Protein AF-A0A256B8S0-F1 (afdb_monomer_lite)

pLDDT: mean 89.7, std 9.98, range [51.59, 97.56]

Structure (mmCIF, N/CA/C/O backbone):
data_AF-A0A256B8S0-F1
#
_entry.id   AF-A0A256B8S0-F1
#
loop_
_atom_site.group_PDB
_atom_site.id
_atom_site.type_symbol
_atom_site.label_atom_id
_atom_site.label_alt_id
_atom_site.label_comp_id
_atom_site.label_asym_id
_atom_site.label_entity_id
_atom_site.label_seq_id
_atom_site.pdbx_PDB_ins_code
_atom_site.Cartn_x
_atom_site.Cartn_y
_atom_site.Cartn_z
_atom_site.occupancy
_atom_site.B_iso_or_equiv
_atom_site.auth_seq_id
_atom_site.auth_comp_id
_atom_site.auth_asym_id
_atom_site.auth_atom_id
_atom_site.pdbx_PDB_model_num
ATOM 1 N N . MET A 1 1 ? -7.562 9.283 18.540 1.00 75.81 1 MET A N 1
ATOM 2 C CA . MET A 1 1 ? -7.112 7.887 18.413 1.00 75.81 1 MET A CA 1
ATOM 3 C C . MET A 1 1 ? -6.678 7.463 19.796 1.00 75.81 1 MET A C 1
ATOM 5 O O . MET A 1 1 ? -5.870 8.179 20.382 1.00 75.81 1 MET A O 1
ATOM 9 N N . THR A 1 2 ? -7.297 6.437 20.374 1.00 97.06 2 THR A N 1
ATOM 10 C CA . THR A 1 2 ? -6.832 5.922 21.669 1.00 97.06 2 THR A CA 1
ATOM 11 C C . THR A 1 2 ? -5.536 5.123 21.466 1.00 97.06 2 THR A C 1
ATOM 13 O O . THR A 1 2 ? -5.220 4.775 20.323 1.00 97.06 2 THR A O 1
ATOM 16 N N . PRO A 1 3 ? -4.769 4.826 22.530 1.00 97.00 3 PRO A N 1
ATOM 17 C CA . PRO A 1 3 ? -3.604 3.948 22.423 1.00 97.00 3 PRO A CA 1
ATOM 18 C C . PRO A 1 3 ? -3.938 2.588 21.787 1.00 97.00 3 PRO A C 1
ATOM 20 O O . PRO A 1 3 ? -3.182 2.091 20.956 1.00 97.00 3 PRO A O 1
ATOM 23 N N . GLU A 1 4 ? -5.104 2.027 22.111 1.00 97.31 4 GLU A N 1
ATOM 24 C CA . GLU A 1 4 ? -5.583 0.751 21.570 1.00 97.31 4 GLU A CA 1
ATOM 25 C C . GLU A 1 4 ? -5.906 0.853 20.075 1.00 97.31 4 GLU A C 1
ATOM 27 O O . GLU A 1 4 ? -5.560 -0.043 19.302 1.00 97.31 4 GLU A O 1
ATOM 32 N N . ASP A 1 5 ? -6.543 1.949 19.651 1.00 97.56 5 ASP A N 1
ATOM 33 C CA . ASP A 1 5 ? -6.813 2.201 18.233 1.00 97.56 5 ASP A CA 1
ATOM 34 C C . ASP A 1 5 ? -5.514 2.388 17.444 1.00 97.56 5 ASP A C 1
ATOM 36 O O . ASP A 1 5 ? -5.399 1.905 16.319 1.00 97.56 5 ASP A O 1
ATOM 40 N N . GLN A 1 6 ? -4.522 3.063 18.030 1.00 97.38 6 GLN A N 1
ATOM 41 C CA . GLN A 1 6 ? -3.232 3.292 17.387 1.00 97.38 6 GLN A CA 1
ATOM 42 C C . GLN A 1 6 ? -2.441 1.992 17.222 1.00 97.38 6 GLN A C 1
ATOM 44 O O . GLN A 1 6 ? -1.865 1.765 16.160 1.00 97.38 6 GLN A O 1
ATOM 49 N N . GLN A 1 7 ? -2.460 1.117 18.231 1.00 97.50 7 GLN A N 1
ATOM 50 C CA . GLN A 1 7 ? -1.836 -0.201 18.133 1.00 97.50 7 GLN A CA 1
ATOM 51 C C . GLN A 1 7 ? -2.4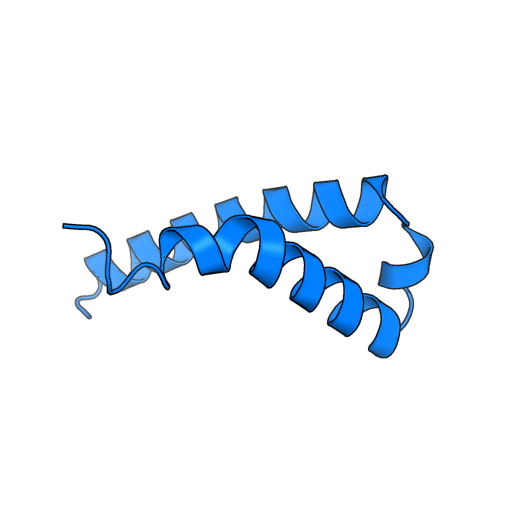91 -1.052 17.038 1.00 97.50 7 GLN A C 1
ATOM 53 O O . GLN A 1 7 ? -1.795 -1.604 16.188 1.00 97.50 7 GLN A O 1
ATOM 58 N N . LYS A 1 8 ? -3.826 -1.123 17.012 1.00 97.12 8 LYS A N 1
ATOM 59 C CA . LYS A 1 8 ? -4.545 -1.870 15.968 1.00 97.12 8 LYS A CA 1
ATOM 60 C C . LYS A 1 8 ? -4.260 -1.320 14.577 1.00 97.12 8 LYS A C 1
ATOM 62 O O . LYS A 1 8 ? -4.081 -2.088 13.637 1.00 97.12 8 LYS A O 1
ATOM 67 N N . LEU A 1 9 ? -4.218 0.005 14.441 1.00 95.75 9 LEU A N 1
ATOM 68 C CA . LEU A 1 9 ? -3.892 0.643 13.173 1.00 95.75 9 LEU A CA 1
ATOM 69 C C . LEU A 1 9 ? -2.492 0.242 12.692 1.00 95.75 9 LEU A C 1
ATOM 71 O O . LEU A 1 9 ? -2.342 -0.102 11.523 1.00 95.75 9 LEU A O 1
ATOM 75 N N . GLU A 1 10 ? -1.497 0.233 13.579 1.00 96.44 10 GLU A N 1
ATOM 76 C CA . GLU A 1 10 ? -0.133 -0.209 13.263 1.00 96.44 10 GLU A CA 1
ATOM 77 C C . GLU A 1 10 ? -0.101 -1.675 12.802 1.00 96.44 10 GLU A C 1
ATOM 79 O O . GLU A 1 10 ? 0.466 -1.976 11.752 1.00 96.44 10 GLU A O 1
ATOM 84 N N . GLU A 1 11 ? -0.773 -2.578 13.522 1.00 97.19 11 GLU A N 1
ATOM 85 C CA . GLU A 1 11 ? -0.861 -4.001 13.161 1.00 97.19 11 GLU A CA 1
ATOM 86 C C . GLU A 1 11 ? -1.463 -4.198 11.758 1.00 97.19 11 GLU A C 1
ATOM 88 O O . GLU A 1 11 ? -0.930 -4.952 10.934 1.00 97.19 11 GLU A O 1
ATOM 93 N N . TYR A 1 12 ? -2.541 -3.476 11.438 1.00 94.69 12 TYR A N 1
ATOM 94 C CA . TYR A 1 12 ? -3.147 -3.528 10.109 1.00 94.69 12 TYR A CA 1
ATOM 95 C C . TYR A 1 12 ? -2.241 -2.936 9.031 1.00 94.69 12 TYR A C 1
ATOM 97 O O . TYR A 1 12 ? -2.105 -3.530 7.960 1.00 94.69 12 TYR A O 1
ATOM 105 N N . CYS A 1 13 ? -1.597 -1.802 9.305 1.00 93.56 13 CYS A N 1
ATOM 106 C CA . CYS A 1 13 ? -0.659 -1.173 8.381 1.00 93.56 13 CYS A CA 1
ATOM 107 C C . CYS A 1 13 ? 0.510 -2.107 8.048 1.00 93.56 13 CYS A C 1
ATOM 109 O O . CYS A 1 13 ? 0.840 -2.264 6.873 1.00 93.56 13 CYS A O 1
ATOM 111 N N . GLN A 1 14 ? 1.086 -2.784 9.044 1.00 95.19 14 GLN A N 1
ATOM 112 C CA . GLN A 1 14 ? 2.158 -3.761 8.836 1.00 95.19 14 GLN A CA 1
ATOM 113 C C . GLN A 1 14 ? 1.693 -4.947 7.984 1.00 95.19 14 GLN A C 1
ATOM 115 O O . GLN A 1 14 ? 2.380 -5.341 7.037 1.00 95.19 14 GLN A O 1
ATOM 120 N N . GLY A 1 15 ? 0.503 -5.487 8.268 1.00 94.25 15 GLY A N 1
ATOM 121 C CA . GLY A 1 15 ? -0.077 -6.580 7.487 1.00 94.25 15 GLY A CA 1
ATOM 122 C C . GLY A 1 15 ? -0.329 -6.195 6.026 1.00 94.25 15 GLY A C 1
ATOM 123 O O . GLY A 1 15 ? 0.050 -6.930 5.111 1.00 94.25 15 GLY A O 1
ATOM 124 N N . ILE A 1 16 ? -0.915 -5.016 5.796 1.00 91.44 16 ILE A N 1
ATOM 125 C CA . ILE A 1 16 ? -1.149 -4.475 4.453 1.00 91.44 16 ILE A CA 1
ATOM 126 C C . ILE A 1 16 ? 0.188 -4.269 3.734 1.00 91.44 16 ILE A C 1
ATOM 128 O O . ILE A 1 16 ? 0.354 -4.756 2.617 1.00 91.44 16 ILE A O 1
ATOM 132 N N . ALA A 1 17 ? 1.167 -3.629 4.378 1.00 91.06 17 ALA A N 1
ATOM 133 C CA . ALA A 1 17 ? 2.479 -3.373 3.788 1.00 91.06 17 ALA A CA 1
ATOM 134 C C . ALA A 1 17 ? 3.170 -4.667 3.327 1.00 91.06 17 ALA A C 1
ATOM 136 O O . ALA A 1 17 ? 3.659 -4.731 2.199 1.00 91.06 17 ALA A O 1
ATOM 137 N N . ALA A 1 18 ? 3.146 -5.725 4.144 1.00 92.81 18 ALA A N 1
ATOM 138 C CA . ALA A 1 18 ? 3.733 -7.017 3.789 1.00 92.81 18 ALA A CA 1
ATOM 139 C C . ALA A 1 18 ? 3.057 -7.669 2.567 1.00 92.81 18 ALA A C 1
ATOM 141 O O . ALA A 1 18 ? 3.719 -8.299 1.739 1.00 92.81 18 ALA A O 1
ATOM 142 N N . ILE A 1 19 ? 1.737 -7.531 2.428 1.00 93.19 19 ILE A N 1
ATOM 143 C CA . ILE A 1 19 ? 1.000 -8.047 1.267 1.00 93.19 19 ILE A CA 1
ATOM 144 C C . ILE A 1 19 ? 1.347 -7.242 0.012 1.00 93.19 19 ILE A C 1
ATOM 146 O O . ILE A 1 19 ? 1.743 -7.829 -0.995 1.00 93.19 19 ILE A O 1
ATOM 150 N N . LEU A 1 20 ? 1.238 -5.913 0.082 1.00 91.56 20 LEU A N 1
ATOM 151 C CA . LEU A 1 20 ? 1.464 -5.033 -1.066 1.00 91.56 20 LEU A CA 1
ATOM 152 C C . LEU A 1 20 ? 2.919 -5.100 -1.556 1.00 91.56 20 LEU A C 1
ATOM 154 O O . LEU A 1 20 ? 3.151 -5.117 -2.763 1.00 91.56 20 LEU A O 1
ATOM 158 N N . TYR A 1 21 ? 3.892 -5.225 -0.646 1.00 90.25 21 TYR A N 1
ATOM 159 C CA . TYR A 1 21 ? 5.302 -5.396 -1.002 1.00 90.25 21 TYR A CA 1
ATOM 160 C C . TYR A 1 21 ? 5.548 -6.694 -1.780 1.00 90.25 21 TYR A C 1
ATOM 162 O O . TYR A 1 21 ? 6.153 -6.658 -2.850 1.00 90.25 21 TYR A O 1
ATOM 170 N N . ARG A 1 22 ? 5.029 -7.836 -1.300 1.00 92.88 22 ARG A N 1
ATOM 171 C CA . ARG A 1 22 ? 5.159 -9.128 -2.005 1.00 92.88 22 ARG A CA 1
ATOM 172 C C . ARG A 1 22 ? 4.538 -9.082 -3.401 1.00 92.88 22 ARG A C 1
ATOM 174 O O . ARG A 1 22 ? 5.113 -9.619 -4.344 1.00 92.88 22 ARG A O 1
ATOM 181 N N . ASN A 1 23 ? 3.390 -8.420 -3.545 1.00 91.56 23 ASN A N 1
ATOM 182 C CA . ASN A 1 23 ? 2.730 -8.261 -4.840 1.00 91.56 23 ASN A CA 1
ATOM 183 C C . ASN A 1 23 ? 3.546 -7.371 -5.792 1.00 91.56 23 ASN A C 1
ATOM 185 O O . ASN A 1 23 ? 3.710 -7.718 -6.962 1.00 91.56 23 ASN A O 1
ATOM 189 N N . ALA A 1 24 ? 4.095 -6.257 -5.300 1.00 90.75 24 ALA A N 1
ATOM 190 C CA . ALA A 1 24 ? 4.955 -5.373 -6.086 1.00 90.75 24 ALA A CA 1
ATOM 191 C C . ALA A 1 24 ? 6.257 -6.068 -6.526 1.00 90.75 24 ALA A C 1
ATOM 193 O O . ALA A 1 24 ? 6.665 -5.957 -7.683 1.00 90.75 24 ALA A O 1
ATOM 194 N N . GLU A 1 25 ? 6.873 -6.838 -5.628 1.00 92.12 25 GLU A N 1
ATOM 195 C CA . GLU A 1 25 ? 8.069 -7.634 -5.906 1.00 92.12 25 GLU A CA 1
ATOM 196 C C . GLU A 1 25 ? 7.815 -8.686 -6.995 1.00 92.12 25 GLU A C 1
ATOM 198 O O . GLU A 1 25 ? 8.581 -8.773 -7.959 1.00 92.12 25 GLU A O 1
ATOM 203 N N . ALA A 1 26 ? 6.705 -9.427 -6.885 1.00 93.12 26 ALA A N 1
ATOM 204 C CA . ALA A 1 26 ? 6.293 -10.422 -7.873 1.00 93.12 26 ALA A CA 1
ATOM 205 C C . ALA A 1 26 ? 5.963 -9.801 -9.241 1.00 93.12 26 ALA A C 1
ATOM 207 O O . ALA A 1 26 ? 6.227 -10.415 -10.274 1.00 93.12 26 ALA A O 1
ATOM 208 N N . LYS A 1 27 ? 5.405 -8.582 -9.257 1.00 92.12 27 LYS A N 1
ATOM 209 C CA . LYS A 1 27 ? 5.078 -7.850 -10.488 1.00 92.12 27 LYS A CA 1
ATOM 210 C C . LYS A 1 27 ? 6.340 -7.369 -11.201 1.00 92.12 27 LYS A C 1
ATOM 212 O O . LYS A 1 27 ? 6.484 -7.599 -12.401 1.00 92.12 27 LYS A O 1
ATOM 217 N N . ASN A 1 28 ? 7.244 -6.691 -10.488 1.00 91.44 28 ASN A N 1
ATOM 218 C CA . ASN A 1 28 ? 8.509 -6.218 -11.046 1.00 91.44 28 ASN A CA 1
ATOM 219 C C . ASN A 1 28 ? 9.514 -5.790 -9.961 1.00 91.44 28 ASN A C 1
ATOM 221 O O . ASN A 1 28 ? 9.628 -4.615 -9.606 1.00 91.44 28 ASN A O 1
ATOM 225 N N . ILE A 1 29 ? 10.353 -6.733 -9.538 1.00 91.81 29 ILE A N 1
ATOM 226 C CA . ILE A 1 29 ? 11.448 -6.509 -8.582 1.00 91.81 29 ILE A CA 1
ATOM 227 C C . ILE A 1 29 ? 12.369 -5.316 -8.917 1.00 91.81 29 ILE A C 1
ATOM 229 O O . ILE A 1 29 ? 12.929 -4.702 -8.008 1.00 91.81 29 ILE A O 1
ATOM 233 N N . LYS A 1 30 ? 12.549 -4.951 -10.199 1.00 92.44 30 LYS A N 1
ATOM 234 C CA . LYS A 1 30 ? 13.446 -3.842 -10.582 1.00 92.44 30 LYS A CA 1
ATOM 235 C C . LYS A 1 30 ? 12.908 -2.481 -10.139 1.00 92.44 30 LYS A C 1
ATOM 237 O O . LYS A 1 30 ? 13.705 -1.586 -9.873 1.00 92.44 30 LYS A O 1
ATOM 242 N N . GLN A 1 31 ? 11.588 -2.332 -10.028 1.00 91.25 31 GLN A N 1
ATOM 243 C CA . GLN A 1 31 ? 10.945 -1.093 -9.577 1.00 91.25 31 GLN A CA 1
ATOM 244 C C . GLN A 1 31 ? 11.309 -0.782 -8.121 1.00 91.25 31 GLN A C 1
ATOM 246 O O . GLN A 1 31 ? 11.493 0.370 -7.756 1.00 91.25 31 GLN A O 1
ATOM 251 N N . LEU A 1 32 ? 11.549 -1.810 -7.306 1.00 91.50 32 LEU A N 1
ATOM 252 C CA . LEU A 1 32 ? 11.901 -1.660 -5.892 1.00 91.50 32 LEU A CA 1
ATOM 253 C C . LEU A 1 32 ? 13.375 -1.274 -5.656 1.00 91.50 32 LEU A C 1
ATOM 255 O O . LEU A 1 32 ? 13.861 -1.333 -4.528 1.00 91.50 32 LEU A O 1
ATOM 259 N N . LYS A 1 33 ? 14.120 -0.919 -6.712 1.00 94.94 33 LYS A N 1
ATOM 260 C CA . LYS A 1 33 ? 15.538 -0.523 -6.634 1.00 94.94 33 LYS A CA 1
ATOM 261 C C . LYS A 1 33 ? 15.768 0.981 -6.763 1.00 94.94 33 LYS A C 1
ATOM 263 O O . LYS A 1 33 ? 16.873 1.433 -6.477 1.00 94.94 33 LYS A O 1
ATOM 268 N N . THR A 1 34 ? 14.764 1.749 -7.183 1.00 96.00 34 THR A N 1
ATOM 269 C CA . THR A 1 34 ? 14.856 3.208 -7.332 1.00 96.00 34 THR A CA 1
ATOM 270 C C . THR A 1 34 ? 13.709 3.884 -6.596 1.00 96.00 34 THR A C 1
ATOM 272 O O . THR A 1 34 ? 12.647 3.294 -6.419 1.00 96.00 34 THR A O 1
ATOM 275 N N . LEU A 1 35 ? 13.903 5.134 -6.170 1.00 94.88 35 LEU A N 1
ATOM 276 C CA . LEU A 1 35 ? 12.849 5.893 -5.488 1.00 94.88 35 LEU A CA 1
ATOM 277 C C . LEU A 1 35 ? 11.611 6.080 -6.376 1.00 94.88 35 LEU A C 1
ATOM 279 O O . LEU A 1 35 ? 10.498 5.864 -5.912 1.00 94.88 35 LEU A O 1
ATOM 283 N N . GLU A 1 36 ? 11.812 6.408 -7.654 1.00 95.88 36 GLU A N 1
ATOM 284 C CA . GLU A 1 36 ? 10.734 6.532 -8.646 1.00 95.88 36 GLU A CA 1
ATOM 285 C C . GLU A 1 36 ? 9.966 5.214 -8.817 1.00 95.88 36 GLU A C 1
ATOM 287 O O . GLU A 1 36 ? 8.738 5.192 -8.796 1.00 95.88 36 GLU A O 1
ATOM 292 N N . GLY A 1 37 ? 10.676 4.088 -8.935 1.00 94.56 37 GLY A N 1
ATOM 293 C CA . GLY A 1 37 ? 10.032 2.787 -9.081 1.00 94.56 37 GLY A CA 1
ATOM 294 C C . GLY A 1 37 ? 9.270 2.364 -7.822 1.00 94.56 37 GLY A C 1
ATOM 295 O O . GLY A 1 37 ? 8.180 1.806 -7.934 1.00 94.56 37 GLY A O 1
ATOM 296 N N . ILE A 1 38 ? 9.791 2.682 -6.633 1.00 92.12 38 ILE A N 1
ATOM 297 C CA . ILE A 1 38 ? 9.098 2.456 -5.359 1.00 92.12 38 ILE A CA 1
ATOM 298 C C . ILE A 1 38 ? 7.823 3.298 -5.295 1.00 92.12 38 ILE A C 1
ATOM 300 O O . ILE A 1 38 ? 6.768 2.771 -4.954 1.00 92.12 38 ILE A O 1
ATOM 304 N N . GLU A 1 39 ? 7.891 4.584 -5.643 1.00 94.62 39 GLU A N 1
ATOM 305 C CA . GLU A 1 39 ? 6.727 5.475 -5.654 1.00 94.62 39 GLU A CA 1
ATOM 306 C C . GLU A 1 39 ? 5.632 4.959 -6.596 1.00 94.62 39 GLU A C 1
ATOM 308 O O . GLU A 1 39 ? 4.466 4.882 -6.203 1.00 94.62 39 GLU A O 1
ATOM 313 N N . LEU A 1 40 ? 6.006 4.559 -7.816 1.00 94.81 40 LEU A N 1
ATOM 314 C CA . LEU A 1 40 ? 5.078 3.981 -8.786 1.00 94.81 40 LEU A CA 1
ATOM 315 C C . LEU A 1 40 ? 4.446 2.692 -8.255 1.00 94.81 40 LEU A C 1
ATOM 317 O O . LEU A 1 40 ? 3.221 2.577 -8.259 1.00 94.81 40 LEU A O 1
ATOM 321 N N . ALA A 1 41 ? 5.253 1.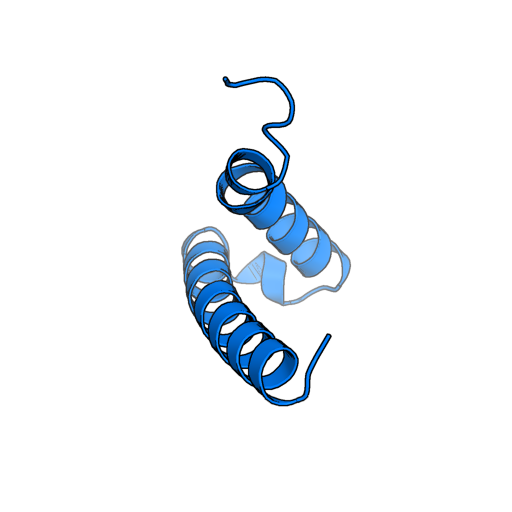766 -7.733 1.00 93.62 41 ALA A N 1
ATOM 322 C CA . ALA A 1 41 ? 4.760 0.513 -7.170 1.00 93.62 41 ALA A CA 1
ATOM 323 C C . ALA A 1 41 ? 3.790 0.754 -6.001 1.00 93.62 41 ALA A C 1
ATOM 325 O O . ALA A 1 41 ? 2.719 0.149 -5.945 1.00 93.62 41 ALA A O 1
A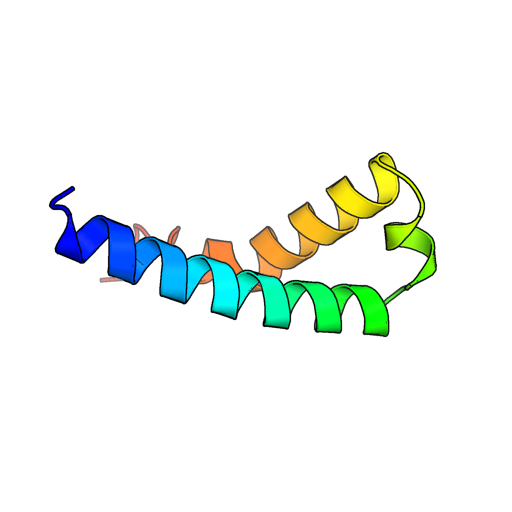TOM 326 N N . VAL A 1 42 ? 4.119 1.678 -5.092 1.00 91.06 42 VAL A N 1
ATOM 327 C CA . VAL A 1 42 ? 3.238 2.063 -3.979 1.00 91.06 42 VAL A CA 1
ATOM 328 C C . VAL A 1 42 ? 1.941 2.681 -4.503 1.00 91.06 42 VAL A C 1
ATOM 330 O O . VAL A 1 42 ? 0.863 2.280 -4.065 1.00 91.06 42 VAL A O 1
ATOM 333 N N . ARG A 1 43 ? 2.011 3.617 -5.460 1.00 92.06 43 ARG A N 1
ATOM 334 C CA . ARG A 1 43 ? 0.825 4.260 -6.048 1.00 92.06 43 ARG A CA 1
ATOM 335 C C . ARG A 1 43 ? -0.109 3.236 -6.692 1.00 92.06 43 ARG A C 1
ATOM 337 O O . ARG A 1 43 ? -1.311 3.296 -6.447 1.00 92.06 43 ARG A O 1
ATOM 344 N N . GLU A 1 44 ? 0.423 2.308 -7.481 1.00 93.69 44 GLU A N 1
ATOM 345 C CA . GLU A 1 44 ? -0.366 1.243 -8.109 1.00 93.69 44 GLU A CA 1
ATOM 346 C C . GLU A 1 44 ? -1.079 0.386 -7.058 1.00 93.69 44 GLU A C 1
ATOM 348 O O . GLU A 1 44 ? -2.299 0.231 -7.106 1.00 93.69 44 GLU A O 1
ATOM 353 N N . GLN A 1 45 ? -0.339 -0.104 -6.057 1.00 91.69 45 GLN A N 1
ATOM 354 C CA . GLN A 1 45 ? -0.905 -0.931 -4.992 1.00 91.69 45 GLN A CA 1
ATOM 355 C C . GLN A 1 45 ? -1.992 -0.191 -4.196 1.00 91.69 45 GLN A C 1
ATOM 357 O O . GLN A 1 45 ? -3.021 -0.786 -3.863 1.00 91.69 45 GLN A O 1
ATOM 362 N N . MET A 1 46 ? -1.800 1.105 -3.930 1.00 89.19 46 MET A N 1
ATOM 363 C CA . MET A 1 46 ? -2.794 1.951 -3.267 1.00 89.19 46 MET A CA 1
ATOM 364 C C . MET A 1 46 ? -4.068 2.100 -4.101 1.00 89.19 46 MET A C 1
ATOM 366 O O . MET A 1 46 ? -5.159 1.914 -3.565 1.00 89.19 46 MET A O 1
ATOM 370 N N . ILE A 1 47 ? -3.951 2.403 -5.397 1.0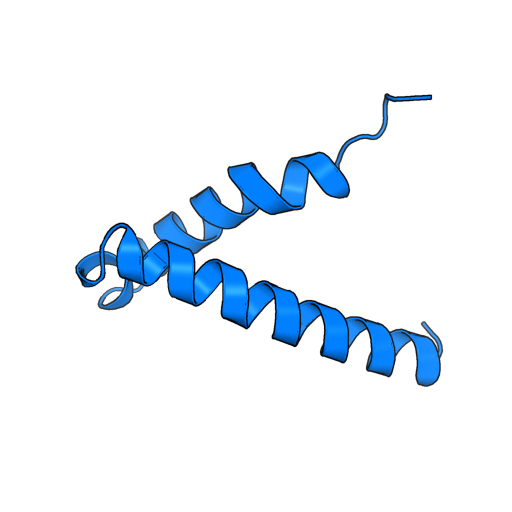0 90.75 47 ILE A N 1
ATOM 371 C CA . ILE A 1 47 ? -5.101 2.571 -6.302 1.00 90.75 47 ILE A CA 1
ATOM 372 C C . ILE A 1 47 ? -5.889 1.267 -6.447 1.00 90.75 47 ILE A C 1
ATOM 374 O O . ILE A 1 47 ? -7.116 1.296 -6.386 1.00 90.75 47 ILE A O 1
ATOM 378 N N . GLU A 1 48 ? -5.205 0.137 -6.622 1.00 91.00 48 GLU A N 1
ATOM 379 C CA . GLU A 1 48 ? -5.850 -1.148 -6.909 1.00 91.00 48 GLU A CA 1
ATOM 380 C C . GLU A 1 48 ? -6.471 -1.795 -5.661 1.00 91.00 48 GLU A C 1
ATOM 382 O O . GLU A 1 48 ? -7.566 -2.352 -5.739 1.00 91.00 48 GLU A O 1
ATOM 387 N N . ASN A 1 49 ? -5.802 -1.722 -4.502 1.00 89.94 49 ASN A N 1
ATOM 388 C CA . ASN A 1 49 ? -6.163 -2.543 -3.337 1.00 89.94 49 ASN A CA 1
ATOM 389 C C . ASN A 1 49 ? -6.717 -1.743 -2.152 1.00 89.94 49 ASN A C 1
ATOM 391 O O . ASN A 1 49 ? -7.561 -2.258 -1.417 1.00 89.94 49 ASN A O 1
ATOM 395 N N . VAL A 1 50 ? -6.256 -0.504 -1.946 1.00 88.19 50 VAL A N 1
ATOM 396 C CA . VAL A 1 50 ? -6.559 0.269 -0.727 1.00 88.19 50 VAL A CA 1
ATOM 397 C C . VAL A 1 50 ? -7.645 1.312 -0.976 1.00 88.19 50 VAL A C 1
ATOM 399 O O . VAL A 1 50 ? -8.669 1.312 -0.291 1.00 88.19 50 VAL A O 1
ATOM 402 N N . SER A 1 51 ? -7.474 2.166 -1.986 1.00 89.88 51 SER A N 1
ATOM 403 C CA . SER A 1 51 ? -8.413 3.238 -2.341 1.00 89.88 51 SER A CA 1
ATOM 404 C C . SER A 1 51 ? -9.859 2.753 -2.526 1.00 89.88 51 SER A C 1
ATOM 406 O O . SER A 1 51 ? -10.755 3.412 -1.999 1.00 89.88 51 SER A O 1
ATOM 408 N N . PRO A 1 52 ? -10.145 1.589 -3.148 1.00 89.06 52 PRO A N 1
ATOM 409 C CA . PRO A 1 52 ? -11.514 1.085 -3.276 1.00 89.06 52 PRO A CA 1
ATOM 410 C C . PRO A 1 52 ? -12.140 0.612 -1.956 1.00 89.06 52 PRO A C 1
ATOM 412 O O . PRO A 1 52 ? -13.32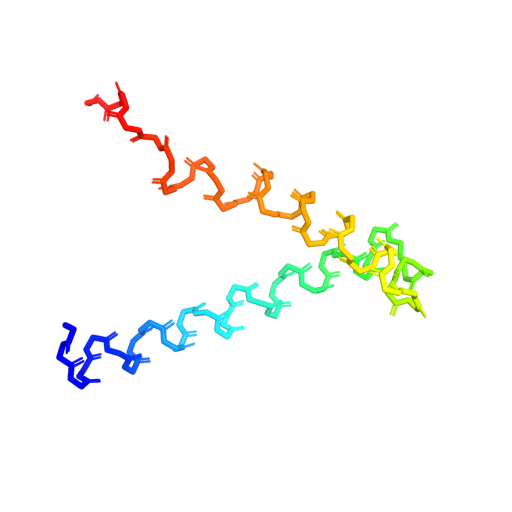6 0.307 -1.921 1.00 89.06 52 PRO A O 1
ATOM 415 N N . LYS A 1 53 ? -11.364 0.482 -0.875 1.00 86.88 53 LYS A N 1
ATOM 416 C CA . LYS A 1 53 ? -11.861 0.048 0.441 1.00 86.88 53 LYS A CA 1
ATOM 417 C C . LYS A 1 53 ? -12.111 1.215 1.385 1.00 86.88 53 LYS A C 1
ATOM 419 O O . LYS A 1 53 ? -13.005 1.129 2.216 1.00 86.88 53 LYS A O 1
ATOM 424 N N . ILE A 1 54 ? -11.341 2.293 1.243 1.00 85.50 54 ILE A N 1
ATOM 425 C CA . ILE A 1 54 ? -11.415 3.464 2.131 1.00 85.50 54 ILE A CA 1
ATOM 426 C C . ILE A 1 54 ? -12.024 4.701 1.461 1.00 85.50 54 ILE A C 1
ATOM 428 O O . ILE A 1 54 ? -12.499 5.596 2.148 1.00 85.50 54 ILE A O 1
ATOM 432 N N . GLY A 1 55 ? -12.005 4.761 0.126 1.00 76.81 55 GLY A N 1
ATOM 433 C CA . GLY 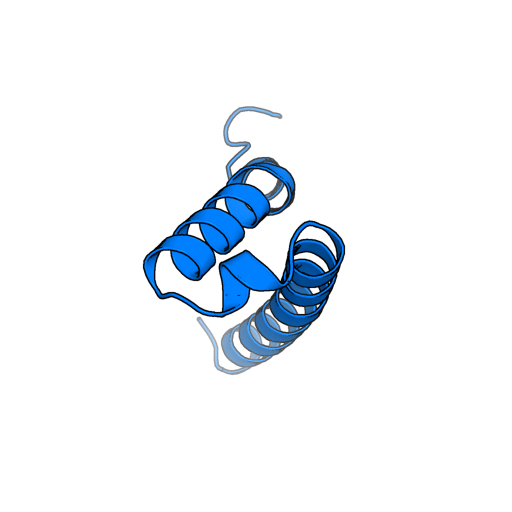A 1 55 ? -12.461 5.898 -0.678 1.00 76.81 55 GLY A CA 1
ATOM 434 C C . GLY A 1 55 ? -13.872 5.747 -1.247 1.00 76.81 55 GLY A C 1
ATOM 435 O O . GLY A 1 55 ? -14.305 6.564 -2.059 1.00 76.81 55 GLY A O 1
ATOM 436 N N . VAL A 1 56 ? -14.600 4.700 -0.858 1.00 69.81 56 VAL A N 1
ATOM 437 C CA . VAL A 1 56 ? -15.988 4.486 -1.277 1.00 69.81 56 VAL A CA 1
ATOM 438 C C . VAL A 1 56 ? -16.904 5.298 -0.366 1.00 69.81 56 VAL A C 1
ATOM 440 O O . VAL A 1 56 ? -17.488 4.800 0.587 1.00 69.81 56 VAL A O 1
ATOM 443 N N . PHE A 1 57 ? -17.005 6.590 -0.663 1.00 62.19 57 PHE A N 1
ATOM 444 C CA . PHE A 1 57 ? -17.854 7.525 0.084 1.00 62.19 57 PHE A CA 1
ATOM 445 C C . PHE A 1 57 ? -19.324 7.511 -0.372 1.00 62.19 57 PHE A C 1
ATOM 447 O O . PHE A 1 57 ? -20.167 8.150 0.253 1.00 62.19 57 PHE A O 1
ATOM 454 N N . LEU A 1 58 ? -19.630 6.816 -1.476 1.00 56.72 58 LEU A N 1
ATOM 455 C CA . LEU A 1 58 ? -20.927 6.877 -2.163 1.00 56.72 58 LEU A CA 1
ATOM 456 C C . LEU A 1 58 ? -21.700 5.551 -2.196 1.00 56.72 58 LEU A C 1
ATOM 458 O O . LEU A 1 58 ? -22.828 5.536 -2.683 1.00 56.72 58 LEU A O 1
ATOM 462 N N . SER A 1 59 ? -21.149 4.458 -1.666 1.00 59.47 59 SER A N 1
ATOM 463 C CA . SER A 1 59 ? -21.896 3.201 -1.549 1.00 59.47 59 SER A CA 1
ATOM 464 C C . SER A 1 59 ? -22.598 3.162 -0.199 1.00 59.47 59 SER A C 1
ATOM 466 O O . SER A 1 59 ? -21.962 2.929 0.828 1.00 59.47 59 SER A O 1
ATOM 468 N N . ARG A 1 60 ? -23.900 3.450 -0.213 1.00 51.59 60 ARG A N 1
ATOM 469 C CA . ARG A 1 60 ? -24.820 3.029 0.847 1.00 51.59 60 ARG A CA 1
ATOM 470 C C . ARG A 1 60 ? -25.198 1.569 0.655 1.00 51.59 60 ARG A C 1
ATOM 472 O O . ARG A 1 60 ? -25.333 1.168 -0.522 1.00 51.59 60 ARG A O 1
#

Secondary structure (DSSP, 8-state):
--HHHHHHHHHHHHHHHHHHHHHHHHHHTTGGGSHHHHHHHHHHHIIIIIHHHH---S--

Radius of gyration: 13.94 Å; chains: 1; bounding box: 40×18×34 Å

Foldseek 3Di:
DDPVVVVVVVVVVVVLCVVLVVVLCVVPVVLVVDPNSVVVSVVVSCVPPPCVPPVPPPDD

Sequence (60 aa):
MTPEDQQKLEEYCQGIAAILYRNAEAKNIKQLKTLEGIELAVREQMIENVSPKIGVFLSR